Protein AF-A0A7S1SUH1-F1 (afdb_monomer_lite)

pLDDT: mean 89.24, std 15.93, range [41.94, 98.69]

Sequence (95 aa):
MKLTPASAAQKAPQTLLRGVTIKWLVDFTNRHKCWSLPTYQVVEDIVKPATKDLQCRFVDLASVKASGAVGEAKVFVSHAWGASWGSLVAACNHG

Radius of gyration: 17.09 Å; chains: 1; bounding box: 38×52×35 Å

Structure (mmCIF, N/CA/C/O backbone):
data_AF-A0A7S1SUH1-F1
#
_entry.id   AF-A0A7S1SUH1-F1
#
loop_
_atom_site.group_PDB
_atom_site.id
_atom_site.type_symbol
_atom_site.label_atom_id
_atom_site.label_alt_id
_atom_site.label_comp_id
_atom_site.label_asym_id
_atom_site.label_entity_id
_atom_site.label_seq_id
_atom_site.pdbx_PDB_ins_code
_atom_site.Cartn_x
_atom_site.Cartn_y
_atom_site.Cartn_z
_atom_site.occupancy
_atom_site.B_iso_or_equiv
_atom_site.auth_seq_id
_atom_site.auth_comp_id
_atom_site.auth_asym_id
_atom_site.auth_atom_id
_atom_site.pdbx_PDB_model_num
ATOM 1 N N . MET A 1 1 ? -24.272 44.403 19.479 1.00 41.94 1 MET A N 1
ATOM 2 C CA . MET A 1 1 ? -24.355 42.926 19.450 1.00 41.94 1 MET A CA 1
ATOM 3 C C . MET A 1 1 ? -23.126 42.391 18.735 1.00 41.94 1 MET A C 1
ATOM 5 O O . MET A 1 1 ? -22.983 42.648 17.549 1.00 41.94 1 MET A O 1
ATOM 9 N N . LYS A 1 2 ? -22.200 41.735 19.444 1.00 42.34 2 LYS A N 1
ATOM 10 C CA . LYS A 1 2 ? -21.076 41.029 18.812 1.00 42.34 2 LYS A CA 1
ATOM 11 C C . LYS A 1 2 ? -21.519 39.585 18.586 1.00 42.34 2 LYS A C 1
ATOM 13 O O . LYS A 1 2 ? -21.838 38.900 19.551 1.00 42.34 2 LYS A O 1
ATOM 18 N N . LEU A 1 3 ? -21.598 39.164 17.327 1.00 43.47 3 LEU A N 1
ATOM 19 C CA . LEU A 1 3 ? -21.785 37.761 16.968 1.00 43.47 3 LEU A CA 1
ATOM 20 C C . LEU A 1 3 ? -20.442 37.057 17.168 1.00 43.47 3 LEU A C 1
ATOM 22 O O . LEU A 1 3 ? -19.501 37.276 16.408 1.00 43.47 3 LEU A O 1
ATOM 26 N N . THR A 1 4 ? -20.340 36.251 18.217 1.00 47.00 4 THR A N 1
ATOM 27 C CA . THR A 1 4 ? -19.245 35.294 18.377 1.00 47.00 4 THR A CA 1
ATOM 28 C C . THR A 1 4 ? -19.534 34.113 17.449 1.00 47.00 4 THR A C 1
ATOM 30 O O . THR A 1 4 ? -20.610 33.523 17.577 1.00 47.00 4 THR A O 1
ATOM 33 N N . PRO A 1 5 ? -18.647 33.733 16.513 1.00 53.69 5 PRO A N 1
ATOM 34 C CA . PRO A 1 5 ? -18.851 32.503 15.769 1.00 53.69 5 PRO A CA 1
ATOM 35 C C . PRO A 1 5 ? -18.665 31.318 16.721 1.00 53.69 5 PRO A C 1
ATOM 37 O O . PRO A 1 5 ? -17.670 31.224 17.441 1.00 53.69 5 PRO A O 1
ATOM 40 N N . ALA A 1 6 ? -19.646 30.418 16.736 1.00 55.12 6 ALA A N 1
ATOM 41 C CA . ALA A 1 6 ? -19.503 29.124 17.377 1.00 55.12 6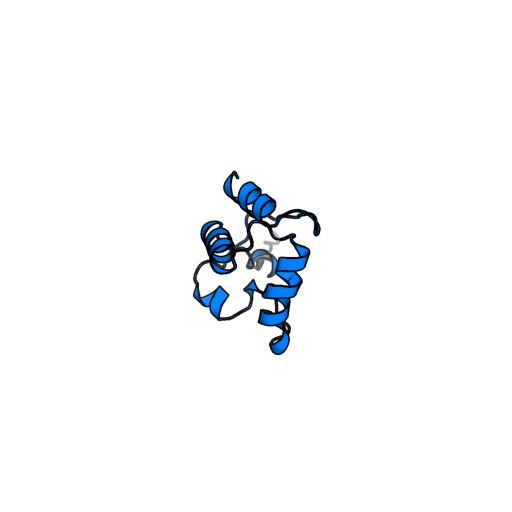 ALA A CA 1
ATOM 42 C C . ALA A 1 6 ? -18.347 28.375 16.698 1.00 55.12 6 ALA A C 1
ATOM 44 O O . ALA A 1 6 ? -18.376 28.140 15.489 1.00 55.12 6 ALA A O 1
ATOM 45 N N . SER A 1 7 ? -17.323 28.015 17.472 1.00 51.66 7 SER A N 1
ATOM 46 C CA . SER A 1 7 ? -16.262 27.118 17.019 1.00 51.66 7 SER A CA 1
ATOM 47 C C . SER A 1 7 ? -16.853 25.717 16.875 1.00 51.66 7 SER A C 1
ATOM 49 O O . SER A 1 7 ? -16.899 24.934 17.823 1.00 51.66 7 SER A O 1
ATOM 51 N N . ALA A 1 8 ? -17.375 25.412 15.689 1.00 56.16 8 ALA A N 1
ATOM 52 C CA . ALA A 1 8 ? -17.593 24.036 15.290 1.00 56.16 8 ALA A CA 1
ATOM 53 C C . ALA A 1 8 ? -16.206 23.437 15.049 1.00 56.16 8 ALA A C 1
ATOM 55 O O . ALA A 1 8 ? -15.502 23.864 14.135 1.00 56.16 8 ALA A O 1
ATOM 56 N N . ALA A 1 9 ? -15.794 22.478 15.880 1.00 57.72 9 ALA A N 1
ATOM 57 C CA . ALA A 1 9 ? -14.576 21.716 15.645 1.00 57.72 9 ALA A CA 1
ATOM 58 C C . ALA A 1 9 ? -14.622 21.140 14.219 1.00 57.72 9 ALA A C 1
ATOM 60 O O . ALA A 1 9 ? -15.398 20.227 13.929 1.00 57.72 9 ALA A O 1
ATOM 61 N N . GLN A 1 10 ? -13.827 21.710 13.312 1.00 55.16 10 GLN A N 1
ATOM 62 C CA . GLN A 1 10 ? -13.674 21.204 11.955 1.00 55.16 10 GLN A CA 1
ATOM 63 C C . GLN A 1 10 ? -13.050 19.813 12.055 1.00 55.16 10 GLN A C 1
ATOM 65 O O . GLN A 1 10 ? -11.859 19.666 12.320 1.00 55.16 10 GLN A O 1
ATOM 70 N N . LYS A 1 11 ? -13.863 18.766 11.874 1.00 57.84 11 LYS A N 1
ATOM 71 C CA . LYS A 1 11 ? -13.336 17.415 11.682 1.00 57.84 11 LYS A CA 1
ATOM 72 C C . LYS A 1 11 ? -12.490 17.438 10.415 1.00 57.84 11 LYS A C 1
ATOM 74 O O . LYS A 1 11 ? -12.995 17.795 9.350 1.00 57.84 11 LYS A O 1
ATOM 79 N N . ALA A 1 12 ? -11.221 17.057 10.541 1.00 59.78 12 ALA A N 1
ATOM 80 C CA . ALA A 1 12 ? -10.354 16.858 9.392 1.00 59.78 12 ALA A CA 1
ATOM 81 C C . ALA A 1 12 ? -11.070 15.947 8.373 1.00 59.78 12 ALA A C 1
ATOM 83 O O . ALA A 1 12 ? -11.671 14.943 8.784 1.00 59.78 12 ALA A O 1
ATOM 84 N N . PRO A 1 13 ? -11.050 16.279 7.068 1.00 71.31 13 PRO A N 1
ATOM 85 C CA . PRO A 1 13 ? -11.594 15.402 6.045 1.00 71.31 13 PRO A CA 1
ATOM 86 C C . PRO A 1 13 ? -11.050 13.984 6.243 1.00 71.31 13 PRO A C 1
ATOM 88 O O . PRO A 1 13 ? -9.854 13.809 6.462 1.00 71.31 13 PRO A O 1
ATOM 91 N N . GLN A 1 14 ? -11.904 12.960 6.159 1.00 70.38 14 GLN A N 1
ATOM 92 C CA . GLN A 1 14 ? -11.501 11.566 6.420 1.00 70.38 14 GLN A CA 1
ATOM 93 C C . GLN A 1 14 ? -10.331 11.093 5.541 1.00 70.38 14 GLN A C 1
ATOM 95 O O . GLN A 1 14 ? -9.631 10.148 5.891 1.00 70.38 14 GLN A O 1
ATOM 100 N N . THR A 1 15 ? -10.105 11.736 4.395 1.00 74.56 15 THR A N 1
ATOM 101 C CA . THR A 1 15 ? -8.949 11.494 3.526 1.00 74.56 15 THR A CA 1
ATOM 102 C C . THR A 1 15 ? -7.622 11.874 4.174 1.00 74.56 15 THR A C 1
ATOM 104 O O . THR A 1 15 ? -6.626 11.218 3.890 1.00 74.56 15 THR A O 1
ATOM 107 N N . LEU A 1 16 ? -7.605 12.863 5.071 1.00 85.88 16 LEU A N 1
ATOM 108 C CA . LEU A 1 16 ? -6.408 13.238 5.817 1.00 85.88 16 LEU A CA 1
ATOM 109 C C . LEU A 1 16 ? -6.029 12.180 6.850 1.00 85.88 16 LEU A C 1
ATOM 111 O O . LEU A 1 16 ? -4.861 12.068 7.161 1.00 85.88 16 LEU A O 1
ATOM 115 N N . LEU A 1 17 ? -6.948 11.344 7.338 1.00 91.88 17 LEU A N 1
ATOM 116 C CA . LEU A 1 17 ? -6.652 10.313 8.352 1.00 91.88 17 LEU A CA 1
ATOM 117 C C . LEU A 1 17 ? -6.196 8.970 7.754 1.00 91.88 17 LEU A C 1
ATOM 119 O O . LEU A 1 17 ? -6.336 7.919 8.376 1.00 91.88 17 LEU A O 1
ATOM 123 N N . ARG A 1 18 ? -5.707 8.994 6.512 1.00 93.06 18 ARG A N 1
ATOM 124 C CA . ARG A 1 18 ? -5.317 7.807 5.736 1.00 93.06 18 ARG A CA 1
ATOM 125 C C . ARG A 1 18 ? -3.832 7.794 5.369 1.00 93.06 18 ARG A C 1
ATOM 127 O O . ARG A 1 18 ? -3.440 7.093 4.438 1.00 93.06 18 ARG A O 1
ATOM 134 N N . GLY A 1 19 ? -3.020 8.569 6.080 1.00 95.12 19 GLY A N 1
ATOM 135 C CA . GLY A 1 19 ? -1.568 8.506 5.969 1.00 95.12 19 GLY A CA 1
ATOM 136 C C . GLY A 1 19 ? -1.022 7.229 6.602 1.00 95.12 19 GLY A C 1
ATOM 137 O O . GLY A 1 19 ? -1.633 6.669 7.511 1.00 95.12 19 GLY A O 1
ATOM 138 N N . VAL A 1 20 ? 0.142 6.791 6.130 1.00 96.88 20 VAL A N 1
ATOM 139 C CA . VAL A 1 20 ? 0.951 5.740 6.757 1.00 96.88 20 VAL A CA 1
ATOM 140 C C . VAL A 1 20 ? 2.346 6.284 7.036 1.00 96.88 20 VAL A C 1
ATOM 142 O O . VAL A 1 20 ? 2.818 7.174 6.329 1.00 96.88 20 VAL A O 1
ATOM 145 N N . THR A 1 21 ? 3.023 5.759 8.055 1.00 96.69 21 THR A N 1
ATOM 146 C CA . THR A 1 21 ? 4.426 6.117 8.303 1.00 96.69 21 THR A CA 1
ATOM 147 C C . THR A 1 21 ? 5.337 5.620 7.175 1.00 96.69 21 THR A C 1
ATOM 149 O O . THR A 1 21 ? 5.088 4.575 6.567 1.00 96.69 21 THR A O 1
ATOM 152 N N . ILE A 1 22 ? 6.447 6.327 6.932 1.00 96.44 22 ILE A N 1
ATOM 153 C CA . ILE A 1 22 ? 7.462 5.909 5.947 1.00 96.44 22 ILE A CA 1
ATOM 154 C C . ILE A 1 22 ? 8.016 4.521 6.276 1.00 96.44 22 ILE A C 1
ATOM 156 O O . ILE A 1 22 ? 8.157 3.682 5.389 1.00 96.44 22 ILE A O 1
ATOM 160 N N . LYS A 1 23 ? 8.239 4.232 7.565 1.00 97.00 23 LYS A N 1
ATOM 161 C CA . LYS A 1 23 ? 8.663 2.903 8.017 1.00 97.00 23 LYS A CA 1
ATOM 162 C C . LYS A 1 23 ? 7.698 1.807 7.557 1.00 97.00 23 LYS A C 1
ATOM 164 O O . LYS A 1 23 ? 8.147 0.788 7.041 1.00 97.00 23 LYS A O 1
ATOM 169 N N . TRP A 1 24 ? 6.391 2.014 7.715 1.00 97.56 24 TRP A N 1
ATOM 170 C CA . TRP A 1 24 ? 5.396 1.033 7.283 1.00 97.56 24 TRP A CA 1
ATOM 171 C C . TRP A 1 24 ? 5.419 0.830 5.765 1.00 97.56 24 TRP A C 1
ATOM 173 O O . TRP A 1 24 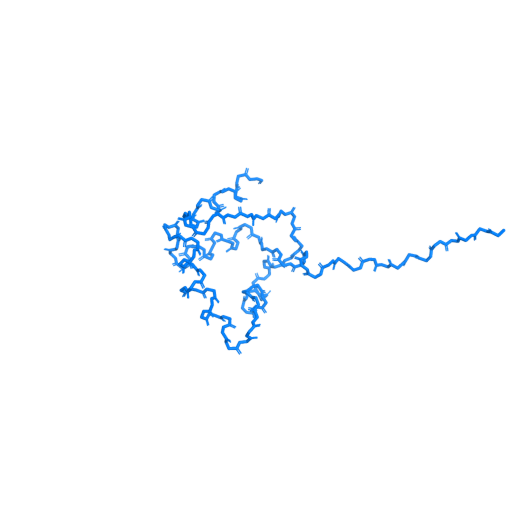? 5.340 -0.306 5.304 1.00 97.56 24 TRP A O 1
ATOM 183 N N . LEU A 1 25 ? 5.587 1.905 4.988 1.00 97.62 25 LEU A N 1
ATOM 184 C CA . LEU A 1 25 ? 5.686 1.833 3.528 1.00 97.62 25 LEU A CA 1
ATOM 185 C C . LEU A 1 25 ? 6.918 1.028 3.071 1.00 97.62 25 LEU A C 1
ATOM 187 O O . LEU A 1 25 ? 6.818 0.199 2.163 1.00 97.62 25 LEU A O 1
ATOM 191 N N . VAL A 1 26 ? 8.066 1.215 3.728 1.00 97.94 26 VAL A N 1
ATOM 192 C CA . VAL A 1 26 ? 9.287 0.428 3.481 1.00 97.94 26 VAL A CA 1
ATOM 193 C C . VAL A 1 26 ? 9.086 -1.039 3.874 1.00 97.94 26 VAL A C 1
ATOM 195 O O . VAL A 1 26 ? 9.403 -1.934 3.090 1.00 97.94 26 VAL A O 1
ATOM 198 N N . ASP A 1 27 ? 8.504 -1.306 5.046 1.00 97.81 27 ASP A N 1
ATOM 199 C CA . ASP A 1 27 ? 8.239 -2.668 5.525 1.00 97.81 27 ASP A CA 1
ATOM 200 C C . ASP A 1 27 ? 7.253 -3.414 4.606 1.00 97.81 27 ASP A C 1
ATOM 202 O O . ASP A 1 27 ? 7.472 -4.585 4.291 1.00 97.81 27 ASP A O 1
ATOM 206 N N . PHE A 1 28 ? 6.203 -2.736 4.123 1.00 98.06 28 PHE A N 1
ATOM 207 C CA . PHE A 1 28 ? 5.291 -3.245 3.093 1.00 98.06 28 PHE A CA 1
ATOM 208 C C . PHE A 1 28 ? 6.067 -3.640 1.833 1.00 98.06 28 PHE A C 1
ATOM 210 O O . PHE A 1 28 ? 5.938 -4.760 1.338 1.00 98.06 28 PHE A O 1
ATOM 217 N N . THR A 1 29 ? 6.936 -2.748 1.362 1.00 98.31 29 THR A N 1
ATOM 218 C CA . THR A 1 29 ? 7.708 -2.953 0.133 1.00 98.31 29 THR A CA 1
ATOM 219 C C . THR A 1 29 ? 8.661 -4.144 0.245 1.00 98.31 29 THR A C 1
ATOM 221 O O . THR A 1 29 ? 8.747 -4.966 -0.670 1.00 98.31 29 THR A O 1
ATOM 224 N N . ASN A 1 30 ? 9.320 -4.295 1.396 1.00 98.31 30 ASN A N 1
ATOM 225 C CA . ASN A 1 30 ? 10.193 -5.429 1.692 1.00 98.31 30 ASN A CA 1
ATOM 226 C C . ASN A 1 30 ? 9.413 -6.743 1.801 1.00 98.31 30 ASN A C 1
ATOM 228 O O . ASN A 1 30 ? 9.798 -7.743 1.195 1.00 98.31 30 ASN A O 1
ATOM 232 N N . ARG A 1 31 ? 8.296 -6.744 2.539 1.00 98.12 31 ARG A N 1
ATOM 233 C CA . ARG A 1 31 ? 7.451 -7.930 2.745 1.00 98.12 31 ARG A CA 1
ATOM 234 C C . ARG A 1 31 ? 6.922 -8.487 1.428 1.00 98.12 31 ARG A C 1
ATOM 236 O O . ARG A 1 31 ? 6.934 -9.698 1.234 1.00 98.12 31 ARG A O 1
ATOM 243 N N . HIS A 1 32 ? 6.479 -7.606 0.538 1.00 98.12 32 HIS A N 1
ATOM 244 C CA . HIS A 1 32 ? 5.942 -7.984 -0.765 1.00 98.12 32 HIS A CA 1
ATOM 245 C C . HIS A 1 32 ? 7.009 -8.085 -1.864 1.00 98.12 32 HIS A C 1
ATOM 247 O O . HIS A 1 32 ? 6.678 -8.438 -2.992 1.00 98.12 32 HIS A O 1
ATOM 253 N N . LYS A 1 33 ? 8.283 -7.806 -1.545 1.00 98.31 33 LYS A N 1
ATOM 254 C CA . LYS A 1 33 ? 9.425 -7.845 -2.476 1.00 98.31 33 LYS A CA 1
ATOM 255 C C . LYS A 1 33 ? 9.170 -7.046 -3.763 1.00 98.31 33 LYS A C 1
ATOM 257 O O . LYS A 1 33 ? 9.567 -7.465 -4.846 1.00 98.31 33 LYS A O 1
ATOM 262 N N . CYS A 1 34 ? 8.510 -5.892 -3.649 1.00 98.25 34 CYS A N 1
ATOM 263 C CA . CYS A 1 34 ? 7.968 -5.164 -4.800 1.00 98.25 34 CYS A CA 1
ATOM 264 C C . CYS A 1 34 ? 8.759 -3.913 -5.218 1.00 98.25 34 CYS A C 1
ATOM 266 O O . CYS A 1 34 ? 8.252 -3.104 -5.987 1.00 98.25 34 CYS A O 1
ATOM 268 N N . TRP A 1 35 ? 10.008 -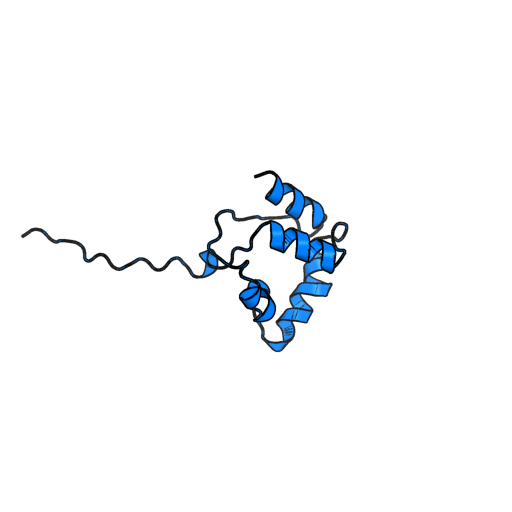3.753 -4.767 1.00 98.19 35 TRP A N 1
ATOM 269 C CA . TRP A 1 35 ? 10.858 -2.599 -5.106 1.00 98.19 35 TRP A CA 1
ATOM 270 C C . TRP A 1 35 ? 10.963 -2.317 -6.610 1.00 98.19 35 TRP A C 1
ATOM 272 O O . TRP A 1 35 ? 10.907 -1.162 -7.031 1.00 98.19 35 TRP A O 1
ATOM 282 N N . SER A 1 36 ? 11.111 -3.366 -7.417 1.00 98.38 36 SER A N 1
ATOM 283 C CA . SER A 1 36 ? 11.278 -3.267 -8.869 1.00 98.38 36 SER A CA 1
ATOM 284 C C . SER A 1 36 ? 9.967 -3.324 -9.653 1.00 98.38 36 SER A C 1
ATOM 286 O O . SER A 1 36 ? 9.988 -3.089 -10.859 1.00 98.38 36 SER A O 1
ATOM 288 N N . LEU A 1 37 ? 8.835 -3.629 -9.007 1.00 98.50 37 LEU A N 1
ATOM 289 C CA . LEU A 1 37 ? 7.557 -3.747 -9.706 1.00 98.50 37 LEU A CA 1
ATOM 290 C C . LEU A 1 37 ? 7.044 -2.366 -10.116 1.00 98.50 37 LEU A C 1
ATOM 292 O O . LEU A 1 37 ? 7.186 -1.417 -9.343 1.00 98.50 37 LEU A O 1
ATOM 296 N N . PRO A 1 38 ? 6.408 -2.223 -11.287 1.00 98.50 38 PRO A N 1
ATOM 297 C CA . PRO A 1 38 ? 5.686 -1.003 -11.604 1.00 98.50 38 PRO A CA 1
ATOM 298 C C . PRO A 1 38 ? 4.484 -0.838 -10.665 1.00 98.50 38 PRO A C 1
ATOM 300 O O . PRO A 1 38 ? 3.903 -1.810 -10.176 1.00 98.50 38 PRO A O 1
ATOM 303 N N . THR A 1 39 ? 4.081 0.409 -10.427 1.00 98.44 39 THR A N 1
ATOM 304 C CA . THR A 1 39 ? 2.998 0.732 -9.479 1.00 98.44 39 THR A CA 1
ATOM 305 C C . THR A 1 39 ? 1.683 0.018 -9.816 1.00 98.44 39 THR A C 1
ATOM 307 O O . THR A 1 39 ? 0.985 -0.429 -8.907 1.00 98.44 39 THR A O 1
ATOM 310 N N . TYR A 1 40 ? 1.351 -0.150 -11.104 1.00 98.38 40 TYR A N 1
ATOM 311 C CA . TYR A 1 40 ? 0.131 -0.870 -11.501 1.00 98.38 40 TYR A CA 1
ATOM 312 C C . TYR A 1 40 ? 0.133 -2.316 -11.022 1.00 98.38 40 TYR A C 1
ATOM 314 O O . TYR A 1 40 ? -0.884 -2.800 -10.538 1.00 98.38 40 TYR A O 1
ATOM 322 N N . GLN A 1 41 ? 1.287 -2.974 -11.075 1.00 98.69 41 GLN A N 1
ATOM 323 C CA . GLN A 1 41 ? 1.401 -4.367 -10.692 1.00 98.69 41 GLN A CA 1
ATOM 324 C C . GLN A 1 41 ? 1.279 -4.540 -9.174 1.00 98.69 41 GLN A C 1
ATOM 326 O O . GLN A 1 41 ? 0.597 -5.448 -8.719 1.00 98.69 41 GLN A O 1
ATOM 331 N N . VAL A 1 42 ? 1.820 -3.613 -8.373 1.00 98.56 42 VAL A N 1
ATOM 332 C CA . VAL A 1 42 ? 1.572 -3.585 -6.915 1.00 98.56 42 VAL A CA 1
ATOM 333 C C . VAL A 1 42 ? 0.073 -3.496 -6.611 1.00 98.56 42 VAL A C 1
ATOM 335 O O . VAL A 1 42 ? -0.422 -4.138 -5.683 1.00 98.56 42 VAL A O 1
ATOM 338 N N . VAL A 1 43 ? -0.676 -2.718 -7.393 1.00 98.25 43 VAL A N 1
ATOM 339 C CA . VAL A 1 43 ? -2.119 -2.579 -7.184 1.00 98.25 43 VAL A CA 1
ATOM 340 C C . VAL A 1 43 ? -2.890 -3.829 -7.607 1.00 98.25 43 VAL A C 1
ATOM 342 O O . VAL A 1 43 ? -3.746 -4.271 -6.840 1.00 98.25 43 VAL A O 1
ATOM 345 N N . GLU A 1 44 ? -2.604 -4.395 -8.781 1.00 98.50 44 GLU A N 1
ATOM 346 C CA . GLU A 1 44 ? -3.277 -5.608 -9.271 1.00 98.50 44 GLU A CA 1
ATOM 347 C C . GLU A 1 44 ? -2.952 -6.844 -8.429 1.00 98.50 44 GLU A C 1
ATOM 349 O O . GLU A 1 44 ? -3.857 -7.609 -8.107 1.00 98.50 44 GLU A O 1
ATOM 354 N N . ASP A 1 45 ? -1.692 -7.013 -8.025 1.00 98.50 45 ASP A N 1
ATOM 355 C CA . ASP A 1 45 ? -1.224 -8.260 -7.412 1.00 98.50 45 ASP A CA 1
ATOM 356 C C . ASP A 1 45 ? -1.367 -8.255 -5.881 1.00 98.50 45 ASP A C 1
ATOM 358 O O . ASP A 1 45 ? -1.417 -9.316 -5.259 1.00 98.50 45 ASP A O 1
ATOM 362 N N . ILE A 1 46 ? -1.431 -7.074 -5.247 1.00 98.31 46 ILE A N 1
ATOM 363 C CA . ILE A 1 46 ? -1.417 -6.948 -3.778 1.00 98.31 46 ILE A CA 1
ATOM 364 C C . ILE A 1 46 ? -2.637 -6.188 -3.269 1.00 98.31 46 ILE A C 1
ATOM 366 O O . ILE A 1 46 ? -3.372 -6.700 -2.423 1.00 98.31 46 ILE A O 1
ATOM 370 N N . VAL A 1 47 ? -2.868 -4.966 -3.760 1.00 98.06 47 VAL A N 1
ATOM 371 C CA . VAL A 1 47 ? -3.903 -4.092 -3.186 1.00 98.06 47 VAL A CA 1
ATOM 372 C C . VAL A 1 47 ? -5.303 -4.619 -3.473 1.00 98.06 47 VAL A C 1
ATOM 374 O O . VAL A 1 47 ? -6.073 -4.829 -2.539 1.00 98.06 47 VAL A O 1
ATOM 377 N N . LYS A 1 48 ? -5.632 -4.842 -4.749 1.00 98.19 48 LYS A N 1
ATOM 378 C CA . LYS A 1 48 ? -6.963 -5.288 -5.171 1.00 98.19 48 LYS A CA 1
ATOM 379 C C . LYS A 1 48 ? -7.339 -6.651 -4.583 1.00 98.19 48 LYS A C 1
ATOM 381 O O . LYS A 1 48 ? -8.448 -6.749 -4.063 1.00 98.19 48 LYS A O 1
ATOM 386 N N . PRO A 1 49 ? -6.471 -7.683 -4.588 1.00 98.38 49 PRO A N 1
ATOM 387 C CA . PRO A 1 49 ? -6.803 -8.967 -3.983 1.00 98.38 49 PRO A CA 1
ATOM 388 C C . PRO A 1 49 ? -7.058 -8.845 -2.480 1.00 98.38 49 PRO A C 1
ATOM 390 O O . PRO A 1 49 ? -8.025 -9.414 -1.984 1.00 98.38 49 PRO A O 1
ATOM 393 N N . ALA A 1 50 ? -6.254 -8.050 -1.765 1.00 98.06 50 ALA A N 1
ATOM 394 C CA . ALA A 1 50 ? -6.400 -7.872 -0.322 1.00 98.06 50 ALA A CA 1
ATOM 395 C C . ALA A 1 50 ? -7.670 -7.108 0.082 1.00 98.06 50 ALA A C 1
ATOM 397 O O . ALA A 1 50 ? -8.143 -7.265 1.206 1.00 98.06 50 ALA A O 1
ATOM 398 N N . THR A 1 51 ? -8.217 -6.264 -0.799 1.00 98.31 51 THR A N 1
ATOM 399 C CA . THR A 1 51 ? -9.403 -5.448 -0.497 1.00 98.31 51 THR A CA 1
ATOM 400 C C . THR A 1 51 ? -10.678 -5.915 -1.189 1.00 98.31 51 THR A C 1
ATOM 402 O O . THR A 1 51 ? -11.740 -5.358 -0.908 1.00 98.31 51 THR A O 1
ATOM 405 N N . LYS A 1 52 ? -10.602 -6.926 -2.063 1.00 97.56 52 LYS A N 1
ATOM 406 C CA . LYS A 1 52 ? -11.713 -7.400 -2.901 1.00 97.56 52 LYS A CA 1
ATOM 407 C C . LYS A 1 52 ? -12.973 -7.710 -2.094 1.00 97.56 52 LYS A C 1
ATOM 409 O O . LYS A 1 52 ? -14.040 -7.197 -2.423 1.00 97.56 52 LYS A O 1
ATOM 414 N N . ASP A 1 53 ? -12.838 -8.503 -1.035 1.00 97.50 53 ASP A N 1
ATOM 415 C CA . ASP A 1 53 ? -13.986 -9.026 -0.282 1.00 97.50 53 ASP A CA 1
ATOM 416 C C . ASP A 1 53 ? -14.673 -7.950 0.568 1.00 97.50 53 ASP A C 1
ATOM 418 O O . ASP A 1 53 ? -15.878 -8.002 0.796 1.00 97.50 53 ASP A O 1
ATOM 422 N N . LEU A 1 54 ? -13.912 -6.946 1.009 1.00 96.94 54 LEU A N 1
ATOM 423 C CA . LEU A 1 54 ? -14.406 -5.856 1.854 1.00 96.94 54 LEU A CA 1
ATOM 424 C C . LEU A 1 54 ? -14.751 -4.587 1.064 1.00 96.94 54 LEU A C 1
ATOM 426 O O . LEU A 1 54 ? -15.264 -3.636 1.649 1.00 96.94 54 LEU A O 1
ATOM 430 N N . GLN A 1 55 ? -14.424 -4.546 -0.233 1.00 95.81 55 GLN A N 1
ATOM 431 C CA . GLN A 1 55 ? -14.566 -3.379 -1.112 1.00 95.81 55 GLN A CA 1
ATOM 432 C C . GLN A 1 55 ? -14.058 -2.076 -0.468 1.00 95.81 55 GLN A C 1
ATOM 434 O O . GLN A 1 55 ? -14.693 -1.022 -0.533 1.00 95.81 55 GLN A O 1
ATOM 439 N N . CYS A 1 56 ? -12.901 -2.148 0.191 1.00 95.31 56 CYS A N 1
ATOM 440 C CA . CYS A 1 56 ? -12.346 -1.048 0.974 1.00 95.31 56 CYS A CA 1
ATOM 441 C C . CYS A 1 56 ? -11.022 -0.525 0.394 1.00 95.31 56 CYS A C 1
ATOM 443 O O . CYS A 1 56 ? -10.486 -1.036 -0.592 1.00 95.31 56 CYS A O 1
ATOM 445 N N . ARG A 1 57 ? -10.475 0.534 0.999 1.00 95.31 57 ARG A N 1
ATOM 446 C CA . ARG A 1 57 ? -9.107 0.984 0.702 1.00 95.31 57 ARG A CA 1
ATOM 447 C C . ARG A 1 57 ? -8.113 0.114 1.460 1.00 95.31 57 ARG A C 1
ATOM 449 O O . ARG A 1 57 ? -8.410 -0.344 2.555 1.00 95.31 57 ARG A O 1
ATOM 456 N N . PHE A 1 58 ? -6.894 -0.024 0.945 1.00 96.81 58 PHE A N 1
ATOM 457 C CA . PHE A 1 58 ? -5.870 -0.851 1.596 1.00 96.81 58 PHE A CA 1
ATOM 458 C C . PHE A 1 58 ? -5.588 -0.429 3.048 1.00 96.81 58 PHE A C 1
ATOM 460 O O . PHE A 1 58 ? -5.506 -1.261 3.943 1.00 96.81 58 PHE A O 1
ATOM 467 N N . VAL A 1 59 ? -5.533 0.882 3.302 1.00 96.25 59 VAL A N 1
ATOM 468 C CA . VAL A 1 59 ? -5.347 1.450 4.650 1.00 96.25 59 VAL A CA 1
ATOM 469 C C . VAL A 1 59 ? -6.520 1.166 5.597 1.00 96.25 59 VAL A C 1
ATOM 471 O O . VAL A 1 59 ? -6.379 1.262 6.813 1.00 96.25 59 VAL A O 1
ATOM 474 N N . ASP A 1 60 ? -7.690 0.816 5.054 1.00 95.75 60 ASP A N 1
ATOM 475 C CA . ASP A 1 60 ? -8.883 0.519 5.838 1.00 95.75 60 ASP A CA 1
ATOM 476 C C . ASP A 1 60 ? -8.922 -0.924 6.361 1.00 95.75 60 ASP A C 1
ATOM 478 O O . ASP A 1 60 ? -9.735 -1.202 7.248 1.00 95.75 60 ASP A O 1
ATOM 482 N N . LEU A 1 61 ? -8.028 -1.802 5.884 1.00 97.12 61 LEU A N 1
ATOM 483 C CA . LEU A 1 61 ? -7.876 -3.175 6.365 1.00 97.12 61 LEU A CA 1
ATOM 484 C C . LEU A 1 61 ? -7.526 -3.203 7.859 1.00 97.12 61 LEU A C 1
ATOM 486 O O . LEU A 1 61 ? -6.661 -2.459 8.329 1.00 97.12 61 LEU A O 1
ATOM 490 N N . ALA A 1 62 ? -8.158 -4.115 8.604 1.00 96.38 62 ALA A N 1
ATOM 491 C CA . ALA A 1 62 ? -7.955 -4.247 10.048 1.00 96.38 62 ALA A CA 1
ATOM 492 C C . ALA A 1 62 ? -6.484 -4.512 10.411 1.00 96.38 62 ALA A C 1
ATOM 494 O O . ALA A 1 62 ? -5.977 -3.929 11.365 1.00 96.38 62 ALA A O 1
ATOM 495 N N . SER A 1 63 ? -5.776 -5.315 9.611 1.00 95.44 63 SER A N 1
ATOM 496 C CA . SER A 1 63 ? -4.345 -5.596 9.785 1.00 95.44 63 SER A CA 1
ATOM 497 C C . SER A 1 63 ? -3.463 -4.354 9.617 1.00 95.44 63 SER A C 1
ATOM 499 O O . SER A 1 63 ? -2.447 -4.221 10.297 1.00 95.44 63 SER A O 1
ATOM 501 N N . VAL A 1 64 ? -3.854 -3.424 8.742 1.00 96.94 64 VAL A N 1
ATOM 502 C CA . VAL A 1 64 ? -3.128 -2.170 8.520 1.00 96.94 64 VAL A CA 1
ATOM 503 C C . VAL A 1 64 ? -3.431 -1.183 9.641 1.00 96.94 64 VAL A C 1
ATOM 505 O O . VAL A 1 64 ? -2.503 -0.622 10.217 1.00 96.94 64 VAL A O 1
ATOM 508 N N . LYS A 1 65 ? -4.698 -1.042 10.042 1.00 95.19 65 LYS A N 1
ATOM 509 C CA . LYS A 1 65 ? -5.091 -0.205 11.189 1.00 95.19 65 LYS A CA 1
ATOM 510 C C . LYS A 1 65 ? -4.450 -0.666 12.500 1.00 95.19 65 LYS A C 1
ATOM 512 O O . LYS A 1 65 ? -3.948 0.161 13.254 1.00 95.19 65 LYS A O 1
ATOM 517 N N . ALA A 1 66 ? -4.392 -1.977 12.736 1.00 95.75 66 ALA A N 1
ATOM 518 C CA . ALA A 1 66 ? -3.779 -2.562 13.928 1.00 95.75 66 ALA A CA 1
ATOM 519 C C . ALA A 1 66 ? -2.249 -2.387 13.992 1.00 95.75 66 ALA A C 1
ATOM 521 O O . ALA A 1 66 ? -1.663 -2.595 15.048 1.00 95.75 66 ALA A O 1
ATOM 522 N N . SER A 1 67 ? -1.591 -1.980 12.898 1.00 95.88 67 SER A N 1
ATOM 523 C CA . SER A 1 67 ? -0.137 -1.757 12.884 1.00 95.88 67 SER A CA 1
ATOM 524 C C . SER A 1 67 ? 0.316 -0.528 13.682 1.00 95.88 67 SER A C 1
ATOM 526 O O . SER A 1 67 ? 1.510 -0.370 13.920 1.00 95.88 67 SER A O 1
ATOM 528 N N . GLY A 1 68 ? -0.606 0.377 14.036 1.00 95.56 68 GLY A N 1
ATOM 529 C CA . GLY A 1 68 ? -0.286 1.668 14.655 1.00 95.56 68 GLY A CA 1
ATOM 530 C C . GLY A 1 68 ? 0.374 2.680 13.707 1.00 95.56 68 GLY A C 1
ATOM 531 O O . GLY A 1 68 ? 0.708 3.779 14.133 1.00 95.56 68 GLY A O 1
ATOM 532 N N . ALA A 1 69 ? 0.553 2.343 12.425 1.00 96.44 69 ALA A N 1
ATOM 533 C CA . ALA A 1 69 ? 1.197 3.219 11.446 1.00 96.44 69 ALA A CA 1
ATOM 534 C C . ALA A 1 69 ? 0.241 4.199 10.749 1.00 96.44 69 ALA A C 1
ATOM 536 O O . ALA A 1 69 ? 0.709 5.074 10.021 1.00 96.44 69 ALA A O 1
ATOM 537 N N . VAL A 1 70 ? -1.075 4.032 10.915 1.00 97.00 70 VAL A N 1
ATOM 538 C CA . VAL A 1 70 ? -2.094 4.842 10.232 1.00 97.00 70 VAL A CA 1
ATOM 539 C C . VAL A 1 70 ? -2.371 6.119 11.018 1.00 97.00 70 VAL A C 1
ATOM 541 O O . VAL A 1 70 ? -2.621 6.063 12.220 1.00 97.00 70 VAL A O 1
ATOM 544 N N . GLY A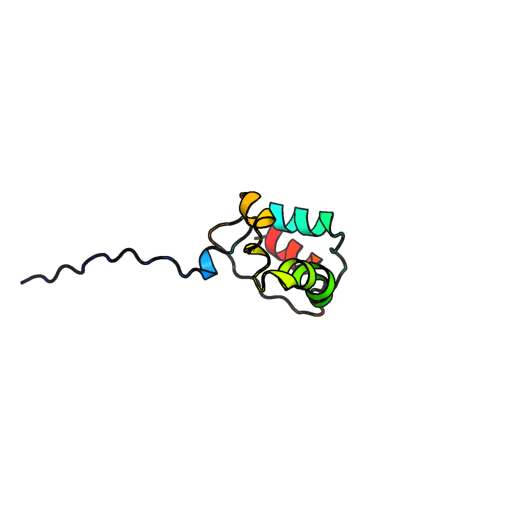 1 71 ? -2.377 7.263 10.337 1.00 94.81 71 GLY A N 1
ATOM 545 C CA . GLY A 1 71 ? -2.622 8.554 10.973 1.00 94.81 71 GLY A CA 1
ATOM 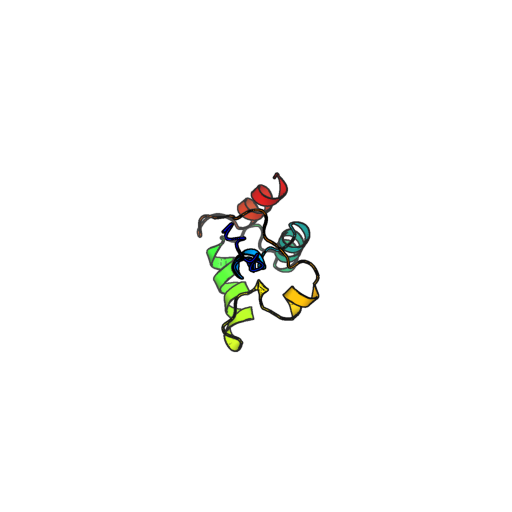546 C C . GLY A 1 71 ? -2.867 9.693 9.990 1.00 94.81 71 GLY A C 1
ATOM 547 O O . GLY A 1 71 ? -3.220 9.484 8.828 1.00 94.81 71 GLY A O 1
ATOM 548 N N . GLU A 1 72 ? -2.696 10.919 10.481 1.00 95.19 72 GLU A N 1
ATOM 549 C CA . GLU A 1 72 ? -2.848 12.125 9.672 1.00 95.19 72 GLU A CA 1
ATOM 550 C C . GLU A 1 72 ? -1.755 12.206 8.589 1.00 95.19 72 GLU A C 1
ATOM 552 O O . GLU A 1 72 ? -0.561 12.212 8.886 1.00 95.19 72 GLU A O 1
ATOM 557 N N . ALA A 1 73 ? -2.159 12.284 7.325 1.00 93.00 73 ALA A N 1
ATOM 558 C CA . ALA A 1 73 ? -1.284 12.469 6.184 1.00 93.00 73 ALA A CA 1
ATOM 559 C C . ALA A 1 73 ? -0.731 13.899 6.171 1.00 93.00 73 ALA A C 1
ATOM 561 O O . ALA A 1 73 ? -1.486 14.868 6.119 1.00 93.00 73 ALA A O 1
ATOM 562 N N . LYS A 1 74 ? 0.600 14.016 6.179 1.00 91.31 74 LYS A N 1
ATOM 563 C CA . LYS A 1 74 ? 1.314 15.299 6.058 1.00 91.31 74 LYS A CA 1
ATOM 564 C C . LYS A 1 74 ? 1.755 15.602 4.629 1.00 91.31 74 LYS A C 1
ATOM 566 O O . LYS A 1 74 ? 1.919 16.762 4.272 1.00 91.31 74 LYS A O 1
ATOM 571 N N . VAL A 1 75 ? 1.911 14.562 3.816 1.00 89.94 75 VAL A N 1
ATOM 572 C CA . VAL A 1 75 ? 2.338 14.650 2.421 1.00 89.94 75 VAL A CA 1
ATOM 573 C C . VAL A 1 75 ? 1.381 13.827 1.570 1.00 89.94 75 VAL A C 1
ATOM 575 O O . VAL A 1 75 ? 1.004 12.713 1.939 1.00 89.94 75 VAL A O 1
ATOM 578 N N . PHE A 1 76 ? 0.986 14.383 0.427 1.00 91.19 76 PHE A N 1
ATOM 579 C CA . PHE A 1 76 ? 0.282 13.659 -0.622 1.00 91.19 76 PHE A CA 1
ATOM 580 C C . PHE A 1 76 ? 1.265 13.330 -1.744 1.00 91.19 76 PHE A C 1
ATOM 582 O O . PHE A 1 76 ? 2.016 14.201 -2.180 1.00 91.19 76 PHE A O 1
ATOM 589 N N . VAL A 1 77 ? 1.246 12.086 -2.220 1.00 92.19 77 VAL A N 1
ATOM 590 C CA . VAL A 1 77 ? 2.186 11.595 -3.232 1.00 92.19 77 VAL A CA 1
ATOM 591 C C . VAL A 1 77 ? 1.408 11.092 -4.439 1.00 92.19 77 VAL A C 1
ATOM 593 O O . VAL A 1 77 ? 0.514 10.257 -4.307 1.00 92.19 77 VAL A O 1
ATOM 596 N N . SER A 1 78 ? 1.766 11.600 -5.617 1.00 93.50 78 SER A N 1
ATOM 597 C CA . SER A 1 78 ? 1.296 11.108 -6.911 1.00 93.50 78 SER A CA 1
ATOM 598 C C . SER A 1 78 ? 2.473 10.507 -7.666 1.00 93.50 78 SER A C 1
ATOM 600 O O . SER A 1 78 ? 3.574 11.057 -7.637 1.00 93.50 78 SER A O 1
ATOM 602 N N . HIS A 1 79 ? 2.257 9.371 -8.322 1.00 95.81 79 HIS A N 1
ATOM 603 C CA . HIS A 1 79 ? 3.314 8.620 -8.985 1.00 95.81 79 HIS A CA 1
ATOM 604 C C . HIS A 1 79 ? 2.792 7.943 -10.249 1.00 95.81 79 HIS A C 1
ATOM 606 O O . HIS A 1 79 ? 1.627 7.548 -10.323 1.00 95.81 79 HIS A O 1
ATOM 612 N N . ALA A 1 80 ? 3.653 7.826 -11.258 1.00 97.50 80 ALA A N 1
ATOM 613 C CA . ALA A 1 80 ? 3.275 7.239 -12.532 1.00 97.50 80 ALA A CA 1
ATOM 614 C C . ALA A 1 80 ? 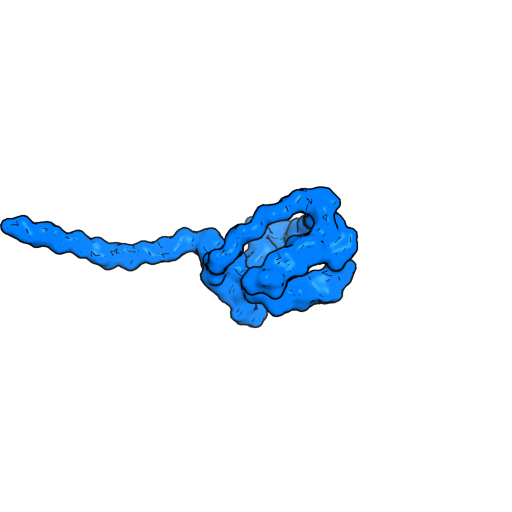3.023 5.731 -12.389 1.00 97.50 80 ALA A C 1
ATOM 616 O O . ALA A 1 80 ? 3.845 4.997 -11.842 1.00 97.50 80 ALA A O 1
ATOM 617 N N . TRP A 1 81 ? 1.912 5.253 -12.955 1.00 97.56 81 TRP A N 1
ATOM 618 C CA . TRP A 1 81 ? 1.512 3.843 -12.897 1.00 97.56 81 TRP A CA 1
ATOM 619 C C . TRP A 1 81 ? 2.578 2.879 -13.442 1.00 97.56 81 TRP A C 1
ATOM 621 O O . TRP A 1 81 ? 2.761 1.795 -12.890 1.00 97.56 81 TRP A O 1
ATOM 631 N N . GLY A 1 82 ? 3.284 3.280 -14.505 1.00 97.81 82 GLY A N 1
ATOM 632 C CA . GLY A 1 82 ? 4.346 2.490 -15.138 1.00 97.81 82 GLY A CA 1
ATOM 633 C C . GLY A 1 82 ? 5.739 2.655 -14.520 1.00 97.81 82 GLY A C 1
ATOM 634 O O . GLY A 1 82 ? 6.644 1.921 -14.902 1.00 97.81 82 GLY A O 1
ATOM 635 N N . ALA A 1 83 ? 5.932 3.591 -13.586 1.00 97.75 83 ALA A N 1
ATOM 636 C CA . ALA A 1 83 ? 7.207 3.751 -12.889 1.00 97.75 83 ALA A CA 1
ATOM 637 C C . ALA A 1 83 ? 7.327 2.752 -11.728 1.00 97.75 83 ALA A C 1
ATOM 639 O O . ALA A 1 83 ? 6.315 2.287 -11.180 1.00 97.75 83 ALA A O 1
ATOM 640 N N . SER A 1 84 ? 8.568 2.431 -11.349 1.00 98.06 84 SER A N 1
ATOM 641 C CA . SER A 1 84 ? 8.849 1.458 -10.293 1.00 98.06 84 SER A CA 1
ATOM 642 C C . SER A 1 84 ? 8.320 1.937 -8.944 1.00 98.06 84 SER A C 1
ATOM 644 O O . SER A 1 84 ? 8.487 3.083 -8.541 1.00 98.06 84 SER A O 1
ATOM 646 N N . TRP A 1 85 ? 7.685 1.044 -8.199 1.00 97.94 85 TRP A N 1
ATOM 647 C CA . TRP A 1 85 ? 7.192 1.329 -6.859 1.00 97.94 85 TRP A CA 1
ATOM 648 C C . TRP A 1 85 ? 8.313 1.833 -5.938 1.00 97.94 85 TRP A C 1
ATOM 650 O O . TRP A 1 85 ? 8.115 2.761 -5.156 1.00 97.94 85 TRP A O 1
ATOM 660 N N . GLY A 1 86 ? 9.524 1.292 -6.092 1.00 97.50 86 GLY A N 1
ATOM 661 C CA . GLY A 1 86 ? 10.698 1.728 -5.349 1.00 97.50 86 GLY A CA 1
ATOM 662 C C . GLY A 1 86 ? 11.038 3.213 -5.499 1.00 97.50 86 GLY A C 1
ATOM 663 O O . GLY A 1 86 ? 11.475 3.810 -4.516 1.00 97.50 86 GLY A O 1
ATOM 664 N N . SER A 1 87 ? 10.801 3.846 -6.660 1.00 97.00 87 SER A N 1
ATOM 665 C CA . SER A 1 87 ? 11.058 5.288 -6.804 1.00 97.00 87 SER A CA 1
ATOM 666 C C . SER A 1 87 ? 10.079 6.138 -6.001 1.00 97.00 87 SER A C 1
ATOM 668 O O . SER A 1 87 ? 10.489 7.154 -5.443 1.00 97.00 87 SER A O 1
ATOM 670 N N . LEU A 1 88 ? 8.820 5.701 -5.860 1.00 96.25 88 LEU A N 1
ATOM 671 C CA . LEU A 1 88 ? 7.867 6.332 -4.942 1.00 96.25 88 LEU A CA 1
ATOM 672 C C . LEU A 1 88 ? 8.372 6.237 -3.500 1.00 96.25 88 LEU A C 1
ATOM 674 O O . LEU A 1 88 ? 8.397 7.243 -2.794 1.00 96.25 88 LEU A O 1
ATOM 678 N N . VAL A 1 89 ? 8.798 5.049 -3.062 1.00 96.81 89 VAL A N 1
ATOM 679 C CA . VAL A 1 89 ? 9.236 4.834 -1.672 1.00 96.81 89 VAL A CA 1
ATOM 680 C C . VAL A 1 89 ? 10.487 5.653 -1.360 1.00 96.81 89 VAL A C 1
ATOM 682 O O . VAL A 1 89 ? 10.541 6.305 -0.319 1.00 96.81 89 VAL A O 1
ATOM 685 N N . ALA A 1 90 ? 11.457 5.680 -2.278 1.00 95.38 90 ALA A N 1
ATOM 686 C CA . ALA A 1 90 ? 12.655 6.502 -2.144 1.00 95.38 90 ALA A CA 1
ATOM 687 C C . ALA A 1 90 ? 12.303 7.994 -2.044 1.00 95.38 90 ALA A C 1
ATOM 689 O O . ALA A 1 90 ? 12.747 8.659 -1.111 1.00 95.38 90 ALA A O 1
ATOM 690 N N . ALA A 1 91 ? 11.441 8.507 -2.931 1.00 94.38 91 ALA A N 1
ATOM 691 C CA . ALA A 1 91 ? 11.009 9.905 -2.904 1.00 94.38 91 ALA A CA 1
ATOM 692 C C . ALA A 1 91 ? 10.336 10.296 -1.576 1.00 94.38 91 ALA A C 1
ATOM 694 O O . ALA A 1 91 ? 10.548 11.401 -1.087 1.00 94.38 91 ALA A O 1
ATOM 695 N N . CYS A 1 92 ? 9.575 9.385 -0.961 1.00 93.12 92 CYS A N 1
ATOM 696 C CA . CYS A 1 92 ? 8.935 9.635 0.333 1.00 93.12 92 CYS A CA 1
ATOM 697 C C . CYS A 1 92 ? 9.917 9.618 1.518 1.00 93.12 92 CYS A C 1
ATOM 699 O O . CYS A 1 92 ? 9.626 10.220 2.545 1.00 93.12 92 CYS A O 1
ATOM 701 N N . ASN A 1 93 ? 11.044 8.907 1.411 1.00 87.88 93 ASN A N 1
ATOM 702 C CA . ASN A 1 93 ? 12.030 8.771 2.490 1.00 87.88 93 ASN A CA 1
ATOM 703 C C . ASN A 1 93 ? 13.081 9.897 2.508 1.00 87.88 93 ASN A C 1
ATOM 705 O O . ASN A 1 93 ? 13.795 10.050 3.493 1.00 87.88 93 ASN A O 1
ATOM 709 N N . HIS A 1 94 ? 13.202 10.664 1.423 1.00 70.19 94 HIS A N 1
ATOM 710 C CA . HIS A 1 94 ? 14.125 11.800 1.326 1.00 70.19 94 HIS A CA 1
ATOM 711 C C . HIS A 1 94 ? 13.503 13.149 1.741 1.00 70.19 94 HIS A C 1
ATOM 713 O O . HIS A 1 94 ? 14.184 14.169 1.632 1.00 70.19 94 HIS A O 1
ATOM 719 N N . GLY A 1 95 ? 12.233 13.160 2.165 1.00 55.16 95 GLY A N 1
ATOM 720 C CA . GLY A 1 95 ? 11.476 14.358 2.556 1.00 55.16 95 GLY A CA 1
ATOM 721 C C . GLY A 1 95 ? 11.334 14.560 4.057 1.00 55.16 95 GLY A C 1
ATOM 722 O O . GLY A 1 95 ? 11.592 13.605 4.823 1.00 55.16 95 GLY A O 1
#

Organism: NCBI:txid63592

Secondary structure (DSSP, 8-state):
---PPP----PPPTTGGGEE-HHHHHHHHHHTT-TTSBHHHHIIIIIHHHHTTTT--GGGSHHHHTTT-EE--S------TTSBHHHHHHHHH--

Foldseek 3Di:
DDDDDDPPPPDDDVVQQFDFDLVVLVVVCVVVVQQFPFQLCCCVVPFCVVCVVVVDGSCPDPVNVVVVGTGGDPDDDDDDRRDGPNVSSVVVVVD